Protein AF-A0A2N9LXD5-F1 (afdb_monomer)

Radius of gyration: 22.24 Å; Cα contacts (8 Å, |Δi|>4): 163; chains: 1; bounding box: 70×37×50 Å

pLDDT: mean 81.7, std 17.56, range [26.27, 94.38]

Structure (mmCIF, N/CA/C/O backbone):
data_AF-A0A2N9LXD5-F1
#
_entry.id   AF-A0A2N9LXD5-F1
#
loop_
_atom_site.group_PDB
_atom_site.id
_atom_site.type_symbol
_atom_site.label_atom_id
_atom_site.label_alt_id
_atom_site.label_comp_id
_atom_site.label_asym_id
_atom_site.label_entity_id
_atom_site.label_seq_id
_atom_site.pdbx_PDB_ins_code
_atom_site.Cartn_x
_atom_site.Cartn_y
_atom_site.Cartn_z
_atom_site.occupancy
_atom_site.B_iso_or_equiv
_atom_site.auth_seq_id
_atom_site.auth_comp_id
_atom_site.auth_asym_id
_atom_site.auth_atom_id
_atom_site.pdbx_PDB_model_num
ATOM 1 N N . MET A 1 1 ? -14.110 12.809 10.845 1.00 72.44 1 MET A N 1
ATOM 2 C CA . MET A 1 1 ? -13.871 12.503 9.411 1.00 72.44 1 MET A CA 1
ATOM 3 C C . MET A 1 1 ? -14.543 11.174 9.128 1.00 72.44 1 MET A C 1
ATOM 5 O O . MET A 1 1 ? -14.254 10.227 9.848 1.00 72.44 1 MET A O 1
ATOM 9 N N . LEU A 1 2 ? -15.421 11.106 8.121 1.00 87.81 2 LEU A N 1
ATOM 10 C CA . LEU A 1 2 ? -16.135 9.871 7.779 1.00 87.81 2 LEU A CA 1
ATOM 11 C C . LEU A 1 2 ? -15.214 8.900 7.034 1.00 87.81 2 LEU A C 1
ATOM 13 O O . LEU A 1 2 ? -14.606 9.282 6.036 1.00 87.81 2 LEU A O 1
ATOM 17 N N . GLN A 1 3 ? -15.116 7.665 7.522 1.00 89.75 3 GLN A N 1
ATOM 18 C CA . GLN A 1 3 ? -14.337 6.579 6.918 1.00 89.75 3 GLN A CA 1
ATOM 19 C C . GLN A 1 3 ? -15.091 5.254 7.061 1.00 89.75 3 GLN A C 1
ATOM 21 O O . GLN A 1 3 ? -15.854 5.075 8.009 1.00 89.75 3 GLN A O 1
ATOM 26 N N . THR A 1 4 ? -14.869 4.309 6.149 1.00 93.56 4 THR A N 1
ATOM 27 C CA . THR A 1 4 ? -15.382 2.940 6.315 1.00 93.56 4 THR A CA 1
ATOM 28 C C . THR A 1 4 ? -14.532 2.170 7.322 1.00 93.56 4 THR A C 1
ATOM 30 O O . THR A 1 4 ? -13.359 2.496 7.539 1.00 93.56 4 THR A O 1
ATOM 33 N N . LEU A 1 5 ? -15.087 1.111 7.922 1.00 93.19 5 LEU A N 1
ATOM 34 C CA . LEU A 1 5 ? -14.299 0.268 8.826 1.00 93.19 5 LEU A CA 1
ATOM 35 C C . LEU A 1 5 ? -13.106 -0.369 8.098 1.00 93.19 5 LEU A C 1
ATOM 37 O O . LEU A 1 5 ? -12.026 -0.463 8.681 1.00 93.19 5 LEU A O 1
ATOM 41 N N . LYS A 1 6 ? -13.261 -0.737 6.817 1.00 94.25 6 LYS A N 1
ATOM 42 C CA . LYS A 1 6 ? -12.168 -1.285 6.002 1.00 94.25 6 LYS A CA 1
ATOM 43 C C . LYS A 1 6 ? -10.957 -0.349 5.971 1.00 94.25 6 LYS A C 1
ATOM 45 O O . LYS A 1 6 ? -9.855 -0.800 6.270 1.00 94.25 6 LYS A O 1
ATOM 50 N N . VAL A 1 7 ? -11.164 0.947 5.72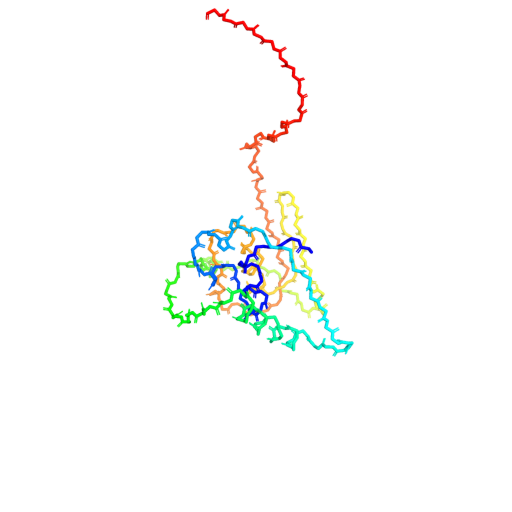6 1.00 93.12 7 VAL A N 1
ATOM 51 C CA . VAL A 1 7 ? -10.072 1.939 5.684 1.00 93.12 7 VAL A CA 1
ATOM 52 C C . VAL A 1 7 ? -9.357 2.053 7.031 1.00 93.12 7 VAL A C 1
ATOM 54 O O . VAL A 1 7 ? -8.130 2.137 7.083 1.00 93.12 7 VAL A O 1
ATOM 57 N N . LEU A 1 8 ? -10.103 2.006 8.137 1.00 93.62 8 LEU A N 1
ATOM 58 C CA . LEU A 1 8 ? -9.514 2.047 9.477 1.00 93.62 8 LEU A CA 1
ATOM 59 C C . LEU A 1 8 ? -8.664 0.802 9.760 1.00 93.62 8 LEU A C 1
ATOM 61 O O . LEU A 1 8 ? -7.578 0.920 10.326 1.00 93.62 8 LEU A O 1
ATOM 65 N N . VAL A 1 9 ? -9.128 -0.379 9.340 1.00 94.38 9 VAL A N 1
ATOM 66 C CA . VAL A 1 9 ? -8.379 -1.639 9.465 1.00 94.38 9 VAL A CA 1
ATOM 67 C C . VAL A 1 9 ? -7.126 -1.616 8.587 1.00 94.38 9 VAL A C 1
ATOM 69 O O . VAL A 1 9 ? -6.048 -1.960 9.069 1.00 94.38 9 VAL A O 1
ATOM 72 N N . GLN A 1 10 ? -7.229 -1.154 7.339 1.00 94.00 10 GLN A N 1
ATOM 73 C CA . GLN A 1 10 ? -6.083 -1.003 6.438 1.00 94.00 10 GLN A CA 1
ATOM 74 C C . GLN A 1 10 ? -4.992 -0.122 7.055 1.00 94.00 10 GLN A C 1
ATOM 76 O O . GLN A 1 10 ? -3.836 -0.541 7.118 1.00 94.00 10 GLN A O 1
ATOM 81 N N . GLU A 1 11 ? -5.345 1.054 7.587 1.00 92.81 11 GLU A N 1
ATOM 82 C CA . GLU A 1 11 ? -4.361 1.934 8.228 1.00 92.81 11 GLU A CA 1
ATOM 83 C C . GLU A 1 11 ? -3.781 1.293 9.495 1.00 92.81 11 GLU A C 1
ATOM 85 O O . GLU A 1 11 ? -2.561 1.251 9.667 1.00 92.81 11 GLU A O 1
ATOM 90 N N . ALA A 1 12 ? -4.636 0.741 10.363 1.00 93.56 12 ALA A N 1
ATOM 91 C CA . ALA A 1 12 ? -4.217 0.124 11.616 1.00 93.56 12 ALA A CA 1
ATOM 92 C C . ALA A 1 12 ? -3.219 -1.019 11.375 1.00 93.56 12 ALA A C 1
ATOM 94 O O . ALA A 1 12 ? -2.193 -1.109 12.055 1.00 93.56 12 ALA A O 1
ATOM 95 N N . TYR A 1 13 ? -3.478 -1.879 10.389 1.00 93.56 13 TYR A N 1
ATOM 96 C CA . TYR A 1 13 ? -2.653 -3.049 10.089 1.00 93.56 13 TYR A CA 1
ATOM 97 C C . TYR A 1 13 ? -1.596 -2.814 9.008 1.00 93.56 13 TYR A C 1
ATOM 99 O O . TYR A 1 13 ? -0.762 -3.689 8.803 1.00 93.56 13 TYR A O 1
ATOM 107 N N . SER A 1 14 ? -1.554 -1.619 8.405 1.00 91.62 14 SER A N 1
ATOM 108 C CA . SER A 1 14 ? -0.678 -1.308 7.263 1.00 91.62 14 SER A CA 1
ATOM 109 C C . SER A 1 14 ? -0.887 -2.289 6.106 1.00 91.62 14 SER A C 1
ATOM 111 O O . SER A 1 14 ? 0.069 -2.831 5.561 1.00 91.62 14 SER A O 1
ATOM 113 N N . MET A 1 15 ? -2.156 -2.549 5.794 1.00 90.44 15 MET A N 1
ATOM 114 C CA . MET A 1 15 ? -2.588 -3.515 4.790 1.00 90.44 15 MET A CA 1
ATOM 115 C C . MET A 1 15 ? -3.155 -2.822 3.554 1.00 90.44 15 MET A C 1
ATOM 117 O O . MET A 1 15 ? -3.787 -1.768 3.637 1.00 90.44 15 MET A O 1
ATOM 121 N N . GLU A 1 16 ? -2.967 -3.467 2.413 1.00 85.38 16 GLU A N 1
ATOM 122 C CA . GLU A 1 16 ? -3.559 -3.082 1.139 1.00 85.38 16 GLU A CA 1
ATOM 123 C C . GLU A 1 16 ? -5.053 -3.432 1.080 1.00 85.38 16 GLU A C 1
ATOM 125 O O . GLU A 1 16 ? -5.555 -4.271 1.829 1.00 85.38 16 GLU A O 1
ATOM 130 N N . ASP A 1 17 ? -5.781 -2.8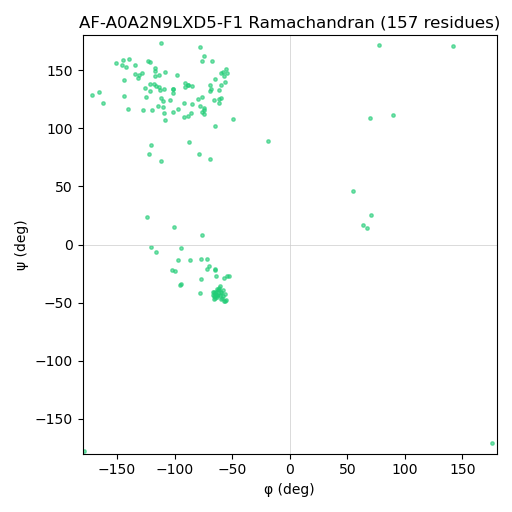15 0.148 1.00 83.19 17 ASP A N 1
ATOM 131 C CA . ASP A 1 17 ? -7.231 -3.023 -0.004 1.00 83.19 17 ASP A CA 1
ATOM 132 C C . ASP A 1 17 ? -7.629 -4.479 -0.251 1.00 83.19 17 ASP A C 1
ATOM 134 O O . ASP A 1 17 ? -8.602 -4.969 0.320 1.00 83.19 17 ASP A O 1
ATOM 138 N N . TRP A 1 18 ? -6.838 -5.195 -1.041 1.00 82.38 18 TRP A N 1
ATOM 139 C CA . TRP A 1 18 ? -7.065 -6.602 -1.356 1.00 82.38 18 TRP A CA 1
ATOM 140 C C . TRP A 1 18 ? -6.655 -7.557 -0.222 1.00 82.38 18 TRP A C 1
ATOM 142 O O . TRP A 1 18 ? -7.000 -8.732 -0.271 1.00 82.38 18 TRP A O 1
ATOM 152 N N . GLN A 1 19 ? -5.923 -7.082 0.795 1.00 87.75 19 GLN A N 1
ATOM 153 C CA . GLN A 1 19 ? -5.501 -7.895 1.947 1.00 87.75 19 GLN A CA 1
ATOM 154 C C . GLN A 1 19 ? -6.549 -7.935 3.064 1.00 87.75 19 GLN A C 1
ATOM 156 O O . GLN A 1 19 ? -6.442 -8.753 3.977 1.00 87.75 19 GLN A O 1
ATOM 161 N N . VAL A 1 20 ? -7.548 -7.049 3.012 1.00 91.38 20 VAL A N 1
ATOM 162 C CA . VAL A 1 20 ? -8.603 -6.953 4.021 1.00 91.38 20 VAL A CA 1
ATOM 163 C C . VAL A 1 20 ? -9.912 -7.447 3.427 1.00 91.38 20 VAL A C 1
ATOM 165 O O . VAL A 1 20 ? -10.514 -6.802 2.569 1.00 91.38 20 VAL A O 1
ATOM 168 N N . GLU A 1 21 ? -10.384 -8.572 3.947 1.00 90.31 21 GLU A N 1
ATOM 169 C CA . GLU A 1 21 ? -11.687 -9.134 3.622 1.00 90.31 21 GLU A CA 1
ATOM 170 C C . GLU A 1 21 ? -12.583 -9.181 4.857 1.00 90.31 21 GLU A C 1
ATOM 172 O O . GLU A 1 21 ? -12.123 -9.327 5.990 1.00 90.31 21 GLU A O 1
ATOM 177 N N . GLY A 1 22 ? -13.889 -9.108 4.628 1.00 90.44 22 GLY A N 1
ATOM 178 C CA . GLY A 1 22 ? -14.881 -9.298 5.668 1.00 90.44 22 GLY A CA 1
ATOM 179 C C . GLY A 1 22 ? -16.291 -9.051 5.148 1.00 90.44 22 GLY A C 1
ATOM 180 O O . GLY A 1 22 ? -16.499 -8.929 3.940 1.00 90.44 22 GLY A O 1
ATOM 181 N N . PRO A 1 23 ? -17.279 -9.005 6.049 1.00 91.81 23 PRO A N 1
ATOM 182 C CA . PRO A 1 23 ? -18.667 -8.789 5.668 1.00 91.81 23 PRO A CA 1
ATOM 183 C C . PRO A 1 23 ? -18.871 -7.458 4.931 1.00 91.81 23 PRO A C 1
ATOM 185 O O . PRO A 1 23 ? -18.246 -6.462 5.280 1.00 91.81 23 PRO A O 1
ATOM 188 N N . ASN A 1 24 ? -19.820 -7.394 3.993 1.00 90.62 24 ASN A N 1
ATOM 189 C CA . ASN A 1 24 ? -20.060 -6.207 3.150 1.00 90.62 24 ASN A CA 1
ATOM 190 C C . ASN A 1 24 ? -20.250 -4.886 3.924 1.00 90.62 24 ASN A C 1
ATOM 192 O O . ASN A 1 24 ? -19.961 -3.809 3.398 1.00 90.62 24 ASN A O 1
ATOM 196 N N . TRP A 1 25 ? -20.722 -4.946 5.171 1.00 90.81 25 TRP A N 1
ATOM 197 C CA . TRP A 1 25 ? -20.919 -3.758 6.000 1.00 90.81 25 TRP A CA 1
ATOM 198 C C . TRP A 1 25 ? -19.603 -3.027 6.314 1.00 90.81 25 TRP A C 1
ATOM 200 O O . TRP A 1 25 ? -19.617 -1.802 6.407 1.00 90.81 25 TRP A O 1
ATOM 210 N N . ILE A 1 26 ? -18.449 -3.715 6.342 1.00 92.31 26 ILE A N 1
ATOM 211 C CA . ILE A 1 26 ? -17.152 -3.059 6.605 1.00 92.31 26 ILE A CA 1
ATOM 212 C C . ILE A 1 26 ? -16.757 -2.070 5.499 1.00 92.31 26 ILE A C 1
ATOM 214 O O . ILE A 1 26 ? -15.940 -1.180 5.736 1.00 92.31 26 ILE A O 1
ATOM 218 N N . THR A 1 27 ? -17.316 -2.240 4.295 1.00 92.62 27 THR A N 1
ATOM 219 C CA . THR A 1 27 ? -17.108 -1.364 3.131 1.00 92.62 27 THR A CA 1
ATOM 220 C C . THR A 1 27 ? -18.265 -0.410 2.862 1.00 92.62 27 THR A C 1
ATOM 222 O O . THR A 1 27 ? -18.067 0.589 2.180 1.00 92.62 27 THR A O 1
ATOM 225 N N . ALA A 1 28 ? -19.468 -0.721 3.349 1.00 90.69 28 ALA A N 1
ATOM 226 C CA . ALA A 1 28 ? -20.674 0.046 3.047 1.00 90.69 28 ALA A CA 1
ATOM 227 C C . ALA A 1 28 ? -20.983 1.111 4.107 1.00 90.69 28 ALA A C 1
ATOM 229 O O . ALA A 1 28 ? -21.505 2.175 3.780 1.00 90.69 28 ALA A O 1
ATOM 230 N N . GLU A 1 29 ? -20.674 0.831 5.373 1.00 90.19 29 GLU A N 1
ATOM 231 C CA . GLU A 1 29 ? -20.991 1.728 6.477 1.00 90.19 29 GLU A CA 1
ATOM 232 C C . GLU A 1 29 ? -19.878 2.750 6.709 1.00 90.19 29 GLU A C 1
ATOM 234 O O . GLU A 1 29 ? -18.688 2.424 6.691 1.00 90.19 29 GLU A O 1
ATOM 239 N N . LEU A 1 30 ? -20.283 3.999 6.945 1.00 91.56 30 LEU A N 1
ATOM 240 C CA . LEU A 1 30 ? -19.391 5.100 7.289 1.00 91.56 30 LEU A CA 1
ATOM 241 C C . LEU A 1 30 ? -19.448 5.362 8.791 1.00 91.56 30 LEU A C 1
ATOM 243 O O . LEU A 1 30 ? -20.525 5.492 9.370 1.00 91.56 30 LEU A O 1
ATOM 247 N N . TYR A 1 31 ? -18.277 5.520 9.394 1.00 88.31 31 TYR A N 1
ATOM 248 C CA . TYR A 1 31 ? -18.101 5.849 10.799 1.00 88.31 31 TYR A CA 1
ATOM 249 C C . TYR A 1 31 ? -17.433 7.216 10.916 1.00 88.31 31 TYR A C 1
ATOM 251 O O . TYR A 1 31 ? -16.474 7.509 10.198 1.00 88.31 31 TYR A O 1
ATOM 259 N N . ASP A 1 32 ? -17.919 8.052 11.834 1.00 88.75 32 ASP A N 1
ATOM 260 C CA . ASP A 1 32 ? -17.198 9.260 12.224 1.00 88.75 32 ASP A CA 1
ATOM 261 C C . ASP A 1 32 ? -16.234 8.928 13.360 1.00 88.75 32 ASP A C 1
ATOM 263 O O . ASP A 1 32 ? -16.641 8.610 14.478 1.00 88.75 32 ASP A O 1
ATOM 267 N N . VAL A 1 33 ? -14.938 8.970 13.058 1.00 84.75 33 VAL A N 1
ATOM 268 C CA . VAL A 1 33 ? -13.893 8.684 14.039 1.00 84.75 33 VAL A CA 1
ATOM 269 C C . VAL A 1 33 ? -13.300 9.992 14.537 1.00 84.75 33 VAL A C 1
ATOM 271 O O . VAL A 1 33 ? -12.638 10.722 13.794 1.00 84.75 33 VAL A O 1
ATOM 274 N N . ALA A 1 34 ? -13.514 10.259 15.823 1.00 84.31 34 ALA A N 1
ATOM 275 C CA . ALA A 1 34 ? -12.847 11.315 16.567 1.00 84.31 34 ALA A CA 1
ATOM 276 C C . ALA A 1 34 ? -11.851 10.679 17.545 1.00 84.31 34 ALA A C 1
ATOM 278 O O . ALA A 1 34 ? -12.241 10.088 18.552 1.00 84.31 34 ALA A O 1
ATOM 279 N N . ALA A 1 35 ? -10.561 10.794 17.234 1.00 82.50 35 ALA A N 1
ATOM 280 C CA . ALA A 1 35 ? -9.472 10.307 18.071 1.00 82.50 35 ALA A CA 1
ATOM 281 C C . ALA A 1 35 ? -8.414 11.401 18.235 1.00 82.50 35 ALA A C 1
ATOM 283 O O . ALA A 1 35 ? -8.138 12.161 17.305 1.00 82.50 35 ALA A O 1
ATOM 284 N N . THR A 1 36 ? -7.820 11.474 19.421 1.00 86.44 36 THR A N 1
ATOM 285 C CA . THR A 1 36 ? -6.703 12.368 19.729 1.00 86.44 36 THR A CA 1
ATOM 286 C C . THR A 1 36 ? -5.479 11.539 20.081 1.00 86.44 36 THR A C 1
ATOM 288 O O . THR A 1 36 ? -5.584 10.427 20.598 1.00 86.44 36 THR A O 1
ATOM 291 N N . MET A 1 37 ? -4.302 12.074 19.773 1.00 87.62 37 MET A N 1
ATOM 292 C CA . MET A 1 37 ? -3.027 11.424 20.058 1.00 87.62 37 MET A CA 1
ATOM 293 C C . MET A 1 37 ? -2.101 12.423 20.747 1.00 87.62 37 MET A C 1
ATOM 295 O O . MET A 1 37 ? -2.164 13.615 20.429 1.00 87.62 37 MET A O 1
ATOM 299 N N . PRO A 1 38 ? -1.241 11.970 21.672 1.00 91.25 38 PRO A N 1
ATOM 300 C CA . PRO A 1 38 ? -0.231 12.830 22.269 1.00 91.25 38 PRO A CA 1
ATOM 301 C C . PRO A 1 38 ? 0.671 13.491 21.209 1.00 91.25 38 PRO A C 1
ATOM 303 O O . PRO A 1 38 ? 0.919 12.899 20.149 1.00 91.25 38 PRO A O 1
ATOM 306 N N . PRO A 1 39 ? 1.216 14.691 21.481 1.00 89.88 39 PRO A N 1
ATOM 307 C CA . PRO A 1 39 ? 2.245 15.284 20.633 1.00 89.88 39 PRO A CA 1
ATOM 308 C C . PRO A 1 39 ? 3.432 14.327 20.455 1.00 89.88 39 PRO A C 1
ATOM 310 O O . PRO A 1 39 ? 3.762 13.573 21.366 1.00 89.88 39 PRO A O 1
ATOM 313 N N . HIS A 1 40 ? 4.083 14.370 19.290 1.00 91.50 40 HIS A N 1
ATOM 314 C CA . HIS A 1 40 ? 5.236 13.518 18.950 1.00 91.50 40 HIS A CA 1
ATOM 315 C C . HIS A 1 40 ? 4.953 12.003 18.894 1.00 91.50 40 HIS A C 1
ATOM 317 O O . HIS A 1 40 ? 5.887 11.203 18.887 1.00 91.50 40 HIS A O 1
ATOM 323 N N . THR A 1 41 ? 3.685 11.592 18.803 1.00 92.06 41 THR A N 1
ATOM 324 C CA . THR A 1 41 ? 3.327 10.185 18.564 1.00 92.06 41 THR A CA 1
ATOM 325 C C . THR A 1 41 ? 3.801 9.751 17.176 1.00 92.06 41 THR A C 1
ATOM 327 O O . THR A 1 41 ? 3.439 10.369 16.172 1.00 92.06 41 THR A O 1
ATOM 330 N N . SER A 1 42 ? 4.603 8.683 17.104 1.00 94.00 42 SER A N 1
ATOM 331 C CA . SER A 1 42 ? 5.022 8.110 15.819 1.00 94.00 42 SER A CA 1
ATOM 332 C C . SER A 1 42 ? 3.838 7.482 15.081 1.00 94.00 42 SER A C 1
ATOM 334 O O . SER A 1 42 ? 2.842 7.091 15.696 1.00 94.00 42 SER A O 1
ATOM 336 N N . ARG A 1 43 ? 3.942 7.332 13.757 1.00 91.12 43 ARG A N 1
ATOM 337 C CA . ARG A 1 43 ? 2.882 6.704 12.952 1.00 91.12 43 ARG A CA 1
ATOM 338 C C . ARG A 1 43 ? 2.634 5.255 13.380 1.00 91.12 43 ARG A C 1
ATOM 340 O O . ARG A 1 43 ? 1.493 4.813 13.431 1.00 91.12 43 ARG A O 1
ATOM 347 N N . GLU A 1 44 ? 3.684 4.527 13.733 1.00 92.75 44 GLU A N 1
ATOM 348 C CA . GLU A 1 44 ? 3.601 3.147 14.215 1.00 92.75 44 GLU A CA 1
ATOM 349 C C . GLU A 1 44 ? 2.845 3.081 15.545 1.00 92.75 44 GLU A C 1
ATOM 351 O O . GLU A 1 44 ? 1.969 2.235 15.723 1.00 92.75 44 GLU A O 1
ATOM 356 N N . THR A 1 45 ? 3.121 4.022 16.452 1.00 94.00 45 THR A N 1
ATOM 357 C CA . THR A 1 45 ? 2.430 4.117 17.745 1.00 94.00 45 THR A CA 1
ATOM 358 C C . THR A 1 45 ? 0.959 4.483 17.550 1.00 94.00 45 THR A C 1
ATOM 360 O O . THR A 1 45 ? 0.083 3.849 18.135 1.00 94.00 45 THR A O 1
ATOM 363 N N . ALA A 1 46 ? 0.670 5.438 16.663 1.00 92.88 46 ALA A N 1
ATOM 364 C CA . ALA A 1 46 ? -0.690 5.809 16.278 1.00 92.88 46 ALA A CA 1
ATOM 365 C C . ALA A 1 46 ? -1.490 4.609 15.743 1.00 92.88 46 ALA A C 1
ATOM 367 O O . ALA A 1 46 ? -2.642 4.406 16.125 1.00 92.88 46 ALA A O 1
ATOM 368 N N . ARG A 1 47 ? -0.869 3.767 14.906 1.00 94.25 47 ARG A N 1
ATOM 369 C CA . ARG A 1 47 ? -1.489 2.539 14.386 1.00 94.25 47 ARG A CA 1
ATOM 370 C C . ARG A 1 47 ? -1.798 1.534 15.488 1.00 94.25 47 ARG A C 1
ATOM 372 O O . ARG A 1 47 ? -2.873 0.943 15.469 1.00 94.25 47 ARG A O 1
ATOM 379 N N . LEU A 1 48 ? -0.903 1.360 16.462 1.00 94.25 48 LEU A N 1
ATOM 380 C CA . LEU A 1 48 ? -1.162 0.498 17.621 1.00 94.25 48 LEU A CA 1
ATOM 381 C C . LEU A 1 48 ? -2.338 1.017 18.459 1.00 94.25 48 LEU A C 1
ATOM 383 O O . LEU A 1 48 ? -3.231 0.242 18.787 1.00 94.25 48 LEU A O 1
ATOM 387 N N . MET A 1 49 ? -2.390 2.324 18.731 1.00 93.75 49 MET A N 1
ATOM 388 C CA . MET A 1 49 ? -3.521 2.945 19.431 1.00 93.75 49 MET A CA 1
ATOM 389 C C . MET A 1 49 ? -4.837 2.749 18.668 1.00 93.75 49 MET A C 1
ATOM 391 O O . MET A 1 49 ? -5.861 2.431 19.273 1.00 93.75 49 MET A O 1
ATOM 395 N N . LEU A 1 50 ? -4.807 2.887 17.338 1.00 93.00 50 LEU A N 1
ATOM 396 C CA . LEU A 1 50 ? -5.968 2.649 16.485 1.00 93.00 50 LEU A CA 1
ATOM 397 C C . LEU A 1 50 ? -6.429 1.186 16.552 1.00 93.00 50 LEU A C 1
ATOM 399 O O . LEU A 1 50 ? -7.625 0.949 16.700 1.00 93.00 50 LEU A O 1
ATOM 403 N N . ARG A 1 51 ? -5.509 0.208 16.515 1.00 94.38 51 ARG A N 1
ATOM 404 C CA . ARG A 1 51 ? -5.850 -1.219 16.696 1.00 94.38 51 ARG A CA 1
ATOM 405 C C . ARG A 1 51 ? -6.565 -1.454 18.022 1.00 94.38 51 ARG A C 1
ATOM 407 O O . ARG A 1 51 ? -7.621 -2.080 18.027 1.00 94.38 51 ARG A O 1
ATOM 414 N N . THR A 1 52 ? -6.021 -0.924 19.118 1.00 94.00 52 THR A N 1
ATOM 415 C CA . THR A 1 52 ? -6.628 -1.046 20.450 1.00 94.00 52 THR A CA 1
ATOM 416 C C . THR A 1 52 ? -8.023 -0.427 20.477 1.00 94.00 52 THR A C 1
ATOM 418 O O . THR A 1 52 ? -8.971 -1.076 20.903 1.00 94.00 52 THR A O 1
ATOM 421 N N . MET A 1 53 ? -8.190 0.781 19.932 1.00 93.69 53 MET A N 1
ATOM 422 C CA . MET A 1 53 ? -9.493 1.445 19.868 1.00 93.69 53 MET A CA 1
ATOM 423 C C . MET A 1 53 ? -10.523 0.641 19.059 1.00 93.69 53 MET A C 1
ATOM 425 O O . MET A 1 53 ? -11.673 0.529 19.483 1.00 93.69 53 MET A O 1
ATOM 429 N N . LEU A 1 54 ? -10.133 0.084 17.906 1.00 93.56 54 LEU A N 1
ATOM 430 C CA . LEU A 1 54 ? -11.016 -0.748 17.083 1.00 93.56 54 LEU A CA 1
ATOM 431 C C . LEU A 1 54 ? -11.409 -2.041 17.816 1.00 93.56 54 LEU A C 1
ATOM 433 O O . LEU A 1 54 ? -12.577 -2.425 17.791 1.00 93.56 54 LEU A O 1
ATOM 437 N N . ALA A 1 55 ? -10.469 -2.683 18.510 1.00 94.19 55 ALA A N 1
ATOM 438 C CA . ALA A 1 55 ? -10.753 -3.875 19.305 1.00 94.19 55 ALA A CA 1
ATOM 439 C C . ALA A 1 55 ? -11.702 -3.572 20.479 1.00 94.19 55 ALA A C 1
ATOM 441 O O . ALA A 1 55 ? -12.678 -4.287 20.679 1.00 94.19 55 ALA A O 1
ATOM 442 N N . GLU A 1 56 ? -11.459 -2.492 21.223 1.00 93.88 56 GLU A N 1
ATOM 443 C CA . GLU A 1 56 ? -12.214 -2.169 22.439 1.00 93.88 56 GLU A CA 1
ATOM 444 C C . GLU A 1 56 ? -13.587 -1.549 22.161 1.00 93.88 56 GLU A C 1
ATOM 446 O O . GLU A 1 56 ? -14.559 -1.878 22.835 1.00 93.88 56 GLU A O 1
ATOM 451 N N . ARG A 1 57 ? -13.685 -0.634 21.187 1.00 91.38 57 ARG A N 1
ATOM 452 C CA . ARG A 1 57 ? -14.917 0.140 20.944 1.00 91.38 57 ARG A CA 1
ATOM 453 C C . ARG A 1 57 ? -15.807 -0.456 19.868 1.00 91.38 57 ARG A C 1
ATOM 455 O O . ARG A 1 57 ? -17.022 -0.337 19.962 1.00 91.38 57 ARG A O 1
ATOM 462 N N . VAL A 1 58 ? -15.203 -1.051 18.841 1.00 89.19 58 VAL A N 1
ATOM 463 C CA . VAL A 1 58 ? -15.931 -1.682 17.728 1.00 89.19 58 VAL A CA 1
ATOM 464 C C . VAL A 1 58 ? -16.059 -3.192 17.953 1.00 89.19 58 VAL A C 1
ATOM 466 O O . VAL A 1 58 ? -16.854 -3.846 17.288 1.00 89.19 58 VAL A O 1
ATOM 469 N N . GLY A 1 59 ? -15.308 -3.764 18.904 1.00 91.44 59 GLY A N 1
ATOM 470 C CA . GLY A 1 59 ? -15.287 -5.209 19.124 1.00 91.44 59 GLY A CA 1
ATOM 471 C C . GLY A 1 59 ? -14.589 -5.963 17.991 1.00 91.44 59 GLY A C 1
ATOM 472 O O . GLY A 1 59 ? -14.920 -7.120 17.736 1.00 91.44 59 GLY A O 1
ATOM 473 N N . LEU A 1 60 ? -13.667 -5.311 17.268 1.00 92.62 60 LEU A N 1
ATOM 474 C CA . LEU A 1 60 ? -13.020 -5.894 16.095 1.00 92.62 60 LEU A CA 1
ATOM 475 C C . LEU A 1 60 ? -12.223 -7.152 16.472 1.00 92.62 60 LEU A C 1
ATOM 477 O O . LEU A 1 60 ? -11.267 -7.090 17.245 1.00 92.62 60 LEU A O 1
ATOM 481 N N . GLN A 1 61 ? -12.570 -8.276 15.846 1.00 92.00 61 GLN A N 1
ATOM 482 C CA . GLN A 1 61 ? -11.801 -9.518 15.893 1.00 92.00 61 GLN A CA 1
ATOM 483 C C . GLN A 1 61 ? -11.214 -9.799 14.511 1.00 92.00 61 GLN A C 1
ATOM 485 O O . GLN A 1 61 ? -11.936 -9.824 13.516 1.00 92.00 61 GLN A O 1
ATOM 490 N N . VAL A 1 62 ? -9.899 -10.005 14.451 1.00 90.75 62 VAL A N 1
ATOM 491 C CA . VAL A 1 62 ? -9.175 -10.238 13.196 1.00 90.75 62 VAL A CA 1
ATOM 492 C C . VAL A 1 62 ? -8.716 -11.686 13.133 1.00 90.75 62 VAL A C 1
ATOM 494 O O . VAL A 1 62 ? -8.134 -12.205 14.084 1.00 90.75 62 VAL A O 1
ATOM 497 N N . HIS A 1 63 ? -8.941 -12.323 11.987 1.00 92.38 63 HIS A N 1
ATOM 498 C CA . HIS A 1 63 ? -8.397 -13.636 11.673 1.00 92.38 63 HIS A CA 1
ATOM 499 C C . HIS A 1 63 ? -7.342 -13.496 10.577 1.00 92.38 63 HIS A C 1
ATOM 501 O O . HIS A 1 63 ? -7.644 -13.049 9.472 1.00 92.38 63 HIS A O 1
ATOM 507 N N . VAL A 1 64 ? -6.102 -13.873 10.887 1.00 90.25 64 VAL A N 1
ATOM 508 C CA . VAL A 1 64 ? -5.001 -13.863 9.920 1.00 90.25 64 VAL A CA 1
ATOM 509 C C . VAL A 1 64 ? -4.930 -15.232 9.259 1.00 90.25 64 VAL A C 1
ATOM 511 O O . VAL A 1 64 ? -4.746 -16.239 9.939 1.00 90.25 64 VAL A O 1
ATOM 514 N N . ALA A 1 65 ? -5.053 -15.259 7.935 1.00 89.25 65 ALA A N 1
ATOM 515 C CA . ALA A 1 65 ? -4.956 -16.472 7.136 1.00 89.25 65 ALA A CA 1
ATOM 516 C C . ALA A 1 65 ? -4.070 -16.233 5.911 1.00 89.25 65 ALA A C 1
ATOM 518 O O . ALA A 1 65 ? -4.067 -15.143 5.340 1.00 89.25 65 ALA A O 1
ATOM 519 N N . GLN A 1 66 ? -3.342 -17.268 5.496 1.00 89.62 66 GLN A N 1
ATOM 520 C CA . GLN A 1 66 ? -2.660 -17.284 4.204 1.00 89.62 66 GLN A CA 1
ATOM 521 C C . GLN A 1 66 ? -3.637 -17.738 3.126 1.00 89.62 66 GLN A C 1
ATOM 523 O O . GLN A 1 66 ? -4.407 -18.677 3.337 1.00 89.62 66 GLN A O 1
ATOM 528 N N . ARG A 1 67 ? -3.618 -17.053 1.985 1.00 83.31 67 ARG A N 1
ATOM 529 C CA . ARG A 1 67 ? -4.473 -17.360 0.841 1.00 83.31 67 ARG A CA 1
ATOM 530 C C . ARG A 1 67 ? -3.718 -17.100 -0.447 1.00 83.31 67 ARG A C 1
ATOM 532 O O . ARG A 1 67 ? 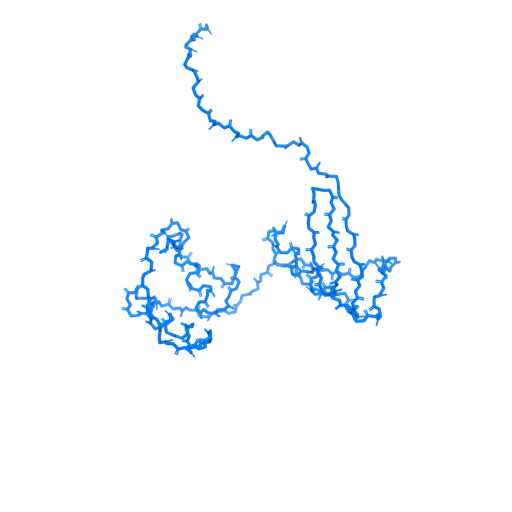-3.008 -16.101 -0.553 1.00 83.31 67 ARG A O 1
ATOM 539 N N . ASP A 1 68 ? -3.936 -17.974 -1.417 1.00 87.31 68 ASP A N 1
ATOM 540 C CA . ASP A 1 68 ? -3.483 -17.751 -2.779 1.00 87.31 68 ASP A CA 1
ATOM 541 C C . ASP A 1 68 ? -4.462 -16.806 -3.469 1.00 87.31 68 ASP A C 1
ATOM 543 O O . ASP A 1 68 ? -5.668 -17.059 -3.512 1.00 87.31 68 ASP A O 1
ATOM 547 N N . ILE A 1 69 ? -3.938 -15.709 -4.007 1.00 83.06 69 ILE A N 1
ATOM 548 C CA . ILE A 1 69 ? -4.718 -14.751 -4.786 1.00 83.06 69 ILE A CA 1
ATOM 549 C C . ILE A 1 69 ? -4.191 -14.695 -6.216 1.00 83.06 69 ILE A C 1
ATOM 551 O O . ILE A 1 69 ? -2.983 -14.813 -6.442 1.00 83.06 69 ILE A O 1
ATOM 555 N N . PRO A 1 70 ? -5.069 -14.498 -7.209 1.00 86.69 70 PRO A N 1
ATOM 556 C CA . PRO A 1 70 ? -4.611 -14.264 -8.561 1.00 86.69 70 PRO A CA 1
ATOM 557 C C . PRO A 1 70 ? -3.937 -12.889 -8.645 1.00 86.69 70 PRO A C 1
ATOM 559 O O . PRO A 1 70 ? -4.497 -11.879 -8.221 1.00 86.69 70 PRO A O 1
ATOM 562 N N . VAL A 1 71 ? -2.755 -12.853 -9.251 1.00 88.50 71 VAL A N 1
ATOM 563 C CA . VAL A 1 71 ? -1.997 -11.625 -9.523 1.00 88.50 71 VAL A CA 1
ATOM 564 C C . VAL A 1 71 ? -1.705 -11.512 -11.014 1.00 88.50 71 VAL A C 1
ATOM 566 O O . VAL A 1 71 ? -1.692 -12.516 -11.730 1.00 88.50 71 VAL A O 1
ATOM 569 N N . TYR A 1 72 ? -1.439 -10.297 -11.483 1.00 91.06 72 TYR A N 1
ATOM 570 C CA . TYR A 1 72 ? -0.750 -10.109 -12.755 1.00 91.06 72 TYR A CA 1
ATOM 571 C C . TYR A 1 72 ? 0.757 -10.093 -12.515 1.00 91.06 72 TYR A C 1
ATOM 573 O O . TYR A 1 72 ? 1.238 -9.472 -11.571 1.00 91.06 72 TYR A O 1
ATOM 581 N N . ALA A 1 73 ? 1.508 -10.764 -13.383 1.00 91.12 73 ALA A N 1
ATOM 582 C CA . ALA A 1 73 ? 2.962 -10.743 -13.348 1.00 91.12 73 ALA A CA 1
ATOM 583 C C . ALA A 1 73 ? 3.490 -9.836 -14.463 1.00 91.12 73 ALA A C 1
ATOM 585 O O . ALA A 1 73 ? 3.196 -10.053 -15.642 1.00 91.12 73 ALA A O 1
ATOM 586 N N . LEU A 1 74 ? 4.300 -8.844 -14.098 1.00 90.19 74 LEU A N 1
ATOM 587 C CA . LEU A 1 74 ? 5.143 -8.135 -15.048 1.00 90.19 74 LEU A CA 1
ATOM 588 C C . LEU A 1 74 ? 6.333 -9.045 -15.369 1.00 90.19 74 LEU A C 1
ATOM 590 O O . LEU A 1 74 ? 7.140 -9.354 -14.497 1.00 90.19 74 LEU A O 1
ATOM 594 N N . VAL A 1 75 ? 6.419 -9.513 -16.613 1.00 91.88 75 VAL A N 1
ATOM 595 C CA . VAL A 1 75 ? 7.433 -10.479 -17.065 1.00 91.88 75 VAL A CA 1
ATOM 596 C C . VAL A 1 75 ? 8.264 -9.907 -18.213 1.00 91.88 75 VAL A C 1
ATOM 598 O O . VAL A 1 75 ? 7.792 -9.013 -18.923 1.00 91.88 75 VAL A O 1
ATOM 601 N N . PRO A 1 76 ? 9.491 -10.409 -18.448 1.00 87.50 76 PRO A N 1
ATOM 602 C CA . PRO A 1 76 ? 10.319 -9.920 -19.540 1.00 87.50 76 PRO A CA 1
ATOM 603 C C . PRO A 1 76 ? 9.634 -10.158 -20.885 1.00 87.50 76 PRO A C 1
ATOM 605 O O . PRO A 1 76 ? 9.161 -11.257 -21.187 1.00 87.50 76 PRO A O 1
ATOM 608 N N . ALA A 1 77 ? 9.610 -9.133 -21.734 1.00 84.19 77 ALA A N 1
ATOM 609 C CA . ALA A 1 77 ? 9.123 -9.293 -23.094 1.00 84.19 77 ALA A CA 1
ATOM 610 C C . ALA A 1 77 ? 10.043 -10.242 -23.883 1.00 84.19 77 ALA A C 1
ATOM 612 O O . ALA A 1 77 ? 11.268 -10.176 -23.778 1.00 84.19 77 ALA A O 1
ATOM 613 N N . LYS A 1 78 ? 9.461 -11.080 -24.756 1.00 81.06 78 LYS A N 1
ATOM 614 C CA . LYS A 1 78 ? 10.205 -12.070 -25.569 1.00 81.06 78 LYS A CA 1
ATOM 615 C C . LYS A 1 78 ? 11.342 -11.471 -26.407 1.00 81.06 78 LYS A C 1
ATOM 617 O O . LYS A 1 78 ? 12.280 -12.176 -26.753 1.00 81.06 78 LYS A O 1
ATOM 622 N N . LYS A 1 79 ? 11.238 -10.192 -26.774 1.00 80.94 79 LYS A N 1
ATOM 623 C CA . LYS A 1 79 ? 12.228 -9.465 -27.586 1.00 80.94 79 LYS A CA 1
ATOM 624 C C . LYS A 1 79 ? 13.146 -8.560 -26.750 1.00 80.94 79 LYS A C 1
ATOM 626 O O . LYS A 1 79 ? 13.806 -7.694 -27.314 1.00 80.94 79 LYS A O 1
ATOM 631 N N . GLY A 1 80 ? 13.178 -8.750 -25.430 1.00 70.31 80 GLY A N 1
ATOM 632 C CA . GLY A 1 80 ? 13.851 -7.850 -24.499 1.00 70.31 80 GLY A CA 1
ATOM 633 C C . GLY A 1 80 ? 13.039 -6.586 -24.219 1.00 70.31 80 GLY A C 1
ATOM 634 O O . GLY A 1 80 ? 12.002 -6.331 -24.837 1.00 70.31 80 GLY A O 1
ATOM 635 N N . PHE A 1 81 ? 13.506 -5.802 -23.253 1.00 72.44 81 PHE A N 1
ATOM 636 C CA . PHE A 1 81 ? 12.881 -4.547 -22.855 1.00 72.44 81 PHE A CA 1
ATOM 637 C C . PHE A 1 81 ? 13.588 -3.361 -23.523 1.00 72.44 81 PHE A C 1
ATOM 639 O O . PHE A 1 81 ? 14.796 -3.385 -23.751 1.00 72.44 81 PHE A O 1
ATOM 646 N N . LYS A 1 82 ? 12.821 -2.319 -23.850 1.00 76.81 82 LYS A N 1
ATOM 647 C CA . LYS A 1 82 ? 13.327 -1.049 -24.384 1.00 76.81 82 LYS A CA 1
ATOM 648 C C . LYS A 1 82 ? 13.109 0.037 -23.338 1.00 76.81 82 LYS A C 1
ATOM 650 O O . LYS A 1 82 ? 12.201 0.846 -23.479 1.00 76.81 82 LYS A O 1
ATOM 655 N N . LEU A 1 83 ? 13.883 -0.003 -22.259 1.00 81.88 83 LEU A N 1
ATOM 656 C CA . LEU A 1 83 ? 13.844 1.029 -21.226 1.00 81.88 83 LEU A CA 1
ATOM 657 C C . LEU A 1 83 ? 15.201 1.702 -21.137 1.00 81.88 83 LEU A C 1
ATOM 659 O O . LEU A 1 83 ? 16.240 1.040 -21.177 1.00 81.88 83 LEU A O 1
ATOM 663 N N . HIS A 1 84 ? 15.178 3.020 -21.004 1.00 84.75 84 HIS A N 1
ATOM 664 C CA . HIS A 1 84 ? 16.382 3.804 -20.802 1.00 84.75 84 HIS A CA 1
ATOM 665 C C . HIS A 1 84 ? 16.704 3.823 -19.312 1.00 84.75 84 HIS A C 1
ATOM 667 O O . HIS A 1 84 ? 15.934 4.357 -18.513 1.00 84.75 84 HIS A O 1
ATOM 673 N N . GLN A 1 85 ? 17.819 3.196 -18.937 1.00 88.12 85 GLN A N 1
ATOM 674 C CA . GLN A 1 85 ? 18.295 3.228 -17.560 1.00 88.12 85 GLN A CA 1
ATOM 675 C C . GLN A 1 85 ? 18.763 4.644 -17.213 1.00 88.12 85 GLN A C 1
ATOM 677 O O . GLN A 1 85 ? 19.494 5.271 -17.979 1.00 88.12 85 GLN A O 1
ATOM 682 N N . VAL A 1 86 ? 18.347 5.131 -16.049 1.00 87.56 86 VAL A N 1
ATOM 683 C CA . VAL A 1 86 ? 18.750 6.423 -15.497 1.00 87.56 86 VAL A CA 1
ATOM 684 C C . VAL A 1 86 ? 19.889 6.176 -14.513 1.00 87.56 86 VAL A C 1
ATOM 686 O O . VAL A 1 86 ? 19.715 5.480 -13.514 1.00 87.56 86 VAL A O 1
ATOM 689 N N . THR A 1 87 ? 21.071 6.712 -14.814 1.00 81.25 87 THR A N 1
ATOM 690 C CA . THR A 1 87 ? 22.290 6.527 -14.005 1.00 81.25 87 THR A CA 1
ATOM 691 C C . THR A 1 87 ? 22.596 7.710 -13.089 1.00 81.25 87 THR A C 1
ATOM 693 O O . THR A 1 87 ? 23.270 7.536 -12.075 1.00 81.25 87 THR A O 1
ATOM 696 N N . ASP A 1 88 ? 22.086 8.899 -13.412 1.00 78.75 88 ASP A N 1
ATOM 697 C CA . ASP A 1 88 ? 22.300 10.119 -12.632 1.00 78.75 88 ASP A CA 1
ATOM 698 C C . ASP A 1 88 ? 21.195 10.290 -11.594 1.00 78.75 88 ASP A C 1
ATOM 700 O O . ASP A 1 88 ? 20.032 10.086 -11.934 1.00 78.75 88 ASP A O 1
ATOM 704 N N . LYS A 1 89 ? 21.576 10.653 -10.351 1.00 64.81 89 LYS A N 1
ATOM 705 C CA . LYS A 1 89 ? 20.722 10.795 -9.145 1.00 64.81 89 LYS A CA 1
ATOM 706 C C . LYS A 1 89 ? 19.230 10.929 -9.492 1.00 64.81 89 LYS A C 1
ATOM 708 O O . LYS A 1 89 ? 18.753 12.052 -9.675 1.00 64.81 89 LYS A O 1
ATOM 713 N N . PRO A 1 90 ? 18.501 9.807 -9.594 1.00 64.00 90 PRO A N 1
ATOM 714 C CA . PRO A 1 90 ? 17.147 9.856 -10.101 1.00 64.00 90 PRO A CA 1
ATOM 715 C C . PRO A 1 90 ? 16.255 10.448 -9.018 1.00 64.00 90 PRO A C 1
ATOM 717 O O . PRO A 1 90 ? 16.112 9.880 -7.936 1.00 64.00 90 PRO A O 1
ATOM 720 N N . THR A 1 91 ? 15.647 11.596 -9.298 1.00 70.88 91 THR A N 1
ATOM 721 C CA . THR A 1 91 ? 14.489 12.029 -8.519 1.00 70.88 91 THR A CA 1
ATOM 722 C C . THR A 1 91 ? 13.322 11.163 -8.966 1.00 70.88 91 THR A C 1
ATOM 724 O O . THR A 1 91 ? 12.895 11.255 -10.116 1.00 70.88 91 THR A O 1
ATOM 727 N N . ALA A 1 92 ? 12.831 10.297 -8.081 1.00 72.00 92 ALA A N 1
ATOM 728 C CA . ALA A 1 92 ? 11.636 9.514 -8.360 1.00 72.00 92 ALA A CA 1
ATOM 729 C C . ALA A 1 92 ? 10.450 10.465 -8.586 1.00 72.00 92 ALA A C 1
ATOM 731 O O . ALA A 1 92 ? 10.162 11.322 -7.747 1.00 72.00 92 ALA A O 1
ATOM 732 N N . TYR A 1 93 ? 9.779 10.325 -9.725 1.00 81.62 93 TYR A N 1
ATOM 733 C CA . TYR A 1 93 ? 8.551 11.050 -10.038 1.00 81.62 93 TYR A CA 1
ATOM 734 C C . TYR A 1 93 ? 7.630 10.164 -10.868 1.00 81.62 93 TYR A C 1
ATOM 736 O O . TYR A 1 93 ? 8.087 9.262 -11.572 1.00 81.62 93 TYR A O 1
ATOM 744 N N . SER A 1 94 ? 6.333 10.440 -10.791 1.00 84.19 94 SER A N 1
ATOM 745 C CA . SER A 1 94 ? 5.318 9.796 -11.616 1.00 84.19 94 SER A CA 1
ATOM 746 C C . SER A 1 94 ? 4.238 10.809 -11.964 1.00 84.19 94 SER A C 1
ATOM 748 O O . SER A 1 94 ? 3.665 11.426 -11.063 1.00 84.19 94 SER A O 1
ATOM 750 N N . GLU A 1 95 ? 3.931 10.943 -13.244 1.00 86.56 95 GLU A N 1
ATOM 751 C CA . GLU A 1 95 ? 2.870 11.799 -13.755 1.00 86.56 95 GLU A CA 1
ATOM 752 C C . GLU A 1 95 ? 1.924 10.980 -14.626 1.00 86.56 95 GLU A C 1
ATOM 754 O O . GLU A 1 95 ? 2.340 10.181 -15.470 1.00 86.56 95 GLU A O 1
ATOM 759 N N . MET A 1 96 ? 0.632 11.185 -14.394 1.00 85.62 96 MET A N 1
ATOM 760 C CA . MET A 1 96 ? -0.440 10.543 -15.137 1.00 85.62 96 MET A CA 1
ATOM 761 C C . MET A 1 96 ? -1.138 11.587 -16.003 1.00 85.62 96 MET A C 1
ATOM 763 O O . MET A 1 96 ? -1.643 12.584 -15.485 1.00 85.62 96 MET A O 1
ATOM 767 N N . TYR A 1 97 ? -1.185 11.324 -17.302 1.00 87.69 97 TYR A N 1
ATOM 768 C CA . TYR A 1 97 ? -1.911 12.094 -18.303 1.00 87.69 97 TYR A CA 1
ATOM 769 C C . TYR A 1 97 ? -3.082 11.260 -18.843 1.00 87.69 97 TYR A C 1
ATOM 771 O O . TYR A 1 97 ? -3.233 10.088 -18.503 1.00 87.69 97 TYR A O 1
ATOM 779 N N . GLU A 1 98 ? -3.935 11.862 -19.671 1.00 85.81 98 GLU A N 1
ATOM 780 C CA . GLU A 1 98 ? -5.097 11.171 -20.253 1.00 85.81 98 GLU A CA 1
ATOM 781 C C . GLU A 1 98 ? -4.686 9.974 -21.130 1.00 85.81 98 GLU A C 1
ATOM 783 O O . GLU A 1 98 ? -5.320 8.920 -21.093 1.00 85.81 98 GLU A O 1
ATOM 788 N N . ASP A 1 99 ? -3.607 10.135 -21.892 1.00 89.12 99 ASP A N 1
ATOM 789 C CA . ASP A 1 99 ? -3.129 9.222 -22.932 1.00 89.12 99 ASP A CA 1
ATOM 790 C C . ASP A 1 99 ? -1.752 8.610 -22.638 1.00 89.12 99 ASP A C 1
ATOM 792 O O . ASP A 1 99 ? -1.285 7.743 -23.381 1.00 89.12 99 ASP A O 1
ATOM 796 N N . LYS A 1 100 ? -1.085 9.050 -21.565 1.00 89.69 100 LYS A N 1
ATOM 797 C CA . LYS A 1 100 ? 0.251 8.565 -21.223 1.00 89.69 100 LYS A CA 1
ATOM 798 C C . LYS A 1 100 ? 0.572 8.592 -19.736 1.00 89.69 100 LYS A C 1
ATOM 800 O O . LYS A 1 100 ? 0.055 9.394 -18.962 1.00 89.69 100 LYS A O 1
ATOM 805 N N . PHE A 1 101 ? 1.518 7.746 -19.356 1.00 88.31 101 PHE A N 1
ATOM 806 C CA . PHE A 1 101 ? 2.143 7.722 -18.041 1.00 88.31 101 PHE A CA 1
ATOM 807 C C . PHE A 1 101 ? 3.641 7.927 -18.200 1.00 88.31 101 PHE A C 1
ATOM 809 O O . PHE A 1 101 ? 4.270 7.256 -19.019 1.00 88.31 101 PHE A O 1
ATOM 816 N N . ILE A 1 102 ? 4.202 8.832 -17.401 1.00 89.56 102 ILE A N 1
ATOM 817 C CA . ILE A 1 102 ? 5.638 9.098 -17.374 1.00 89.56 102 ILE A CA 1
ATOM 818 C C . ILE A 1 102 ? 6.126 8.927 -15.943 1.00 89.56 102 ILE A C 1
ATOM 820 O O . ILE A 1 102 ? 5.599 9.556 -15.026 1.00 89.56 102 ILE A O 1
ATOM 824 N N . ALA A 1 103 ? 7.148 8.103 -15.748 1.00 90.00 103 ALA A N 1
A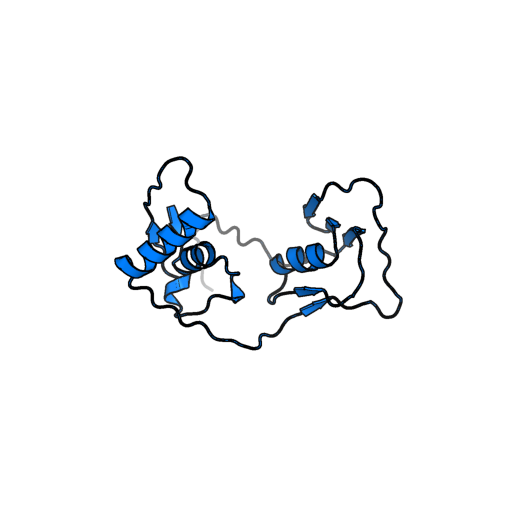TOM 825 C CA . ALA A 1 103 ? 7.772 7.935 -14.449 1.00 90.00 103 ALA A CA 1
ATOM 826 C C . ALA A 1 103 ? 9.277 7.707 -14.540 1.00 90.00 103 ALA A C 1
ATOM 828 O O . ALA A 1 103 ? 9.814 7.276 -15.560 1.00 90.00 103 ALA A O 1
ATOM 829 N N . THR A 1 104 ? 9.952 7.979 -13.429 1.00 90.88 104 THR A N 1
ATOM 830 C CA . THR A 1 104 ? 11.322 7.529 -13.183 1.00 90.88 104 THR A CA 1
ATOM 831 C C . THR A 1 104 ? 11.319 6.662 -11.935 1.00 90.88 104 THR A C 1
ATOM 833 O O . THR A 1 104 ? 10.999 7.152 -10.853 1.00 90.88 104 THR A O 1
ATOM 836 N N . GLY A 1 105 ? 11.651 5.381 -12.088 1.00 90.00 105 GLY A N 1
ATOM 837 C CA . GLY A 1 105 ? 11.567 4.405 -11.003 1.00 90.00 105 GLY A CA 1
ATOM 838 C C . GLY A 1 105 ? 12.023 3.009 -11.414 1.00 90.00 105 GLY A C 1
ATOM 839 O O . GLY A 1 105 ? 12.475 2.783 -12.539 1.00 90.00 105 GLY A O 1
ATOM 840 N N . THR A 1 106 ? 11.929 2.077 -10.477 1.00 91.75 106 THR A N 1
ATOM 841 C CA . THR A 1 106 ? 12.151 0.647 -10.713 1.00 91.75 106 THR A CA 1
ATOM 842 C C . THR A 1 106 ? 10.936 0.004 -11.394 1.00 91.75 106 THR A C 1
ATOM 844 O O . THR A 1 106 ? 9.860 0.600 -11.498 1.00 91.75 106 THR A O 1
ATOM 847 N N . LEU A 1 107 ? 11.079 -1.239 -11.859 1.00 89.94 107 LEU A N 1
ATOM 848 C CA . LEU A 1 107 ? 9.930 -2.004 -12.356 1.00 89.94 107 LEU A CA 1
ATOM 849 C C . LEU A 1 107 ? 8.986 -2.467 -11.235 1.00 89.94 107 LEU A C 1
ATOM 851 O O . LEU A 1 107 ? 7.795 -2.653 -11.485 1.00 89.94 107 LEU A O 1
ATOM 855 N N . GLU A 1 108 ? 9.470 -2.541 -9.995 1.00 90.69 108 GLU A N 1
ATOM 856 C CA . GLU A 1 108 ? 8.630 -2.706 -8.807 1.00 90.69 108 GLU A CA 1
ATOM 857 C C . GLU A 1 108 ? 7.746 -1.471 -8.566 1.00 90.69 108 GLU A C 1
ATOM 859 O O . GLU A 1 108 ? 6.547 -1.602 -8.292 1.00 90.69 108 GLU A O 1
ATOM 864 N N . ASP A 1 109 ? 8.295 -0.266 -8.757 1.00 88.75 109 ASP A N 1
ATOM 865 C CA . ASP A 1 109 ? 7.509 0.970 -8.703 1.00 88.75 109 ASP A CA 1
ATOM 866 C C . ASP A 1 109 ? 6.436 0.966 -9.797 1.00 88.75 109 ASP A C 1
ATOM 868 O O . ASP A 1 109 ? 5.273 1.266 -9.528 1.00 88.75 109 ASP A O 1
ATOM 872 N N . LEU A 1 110 ? 6.781 0.539 -11.019 1.00 88.56 110 LEU A N 1
ATOM 873 C CA . LEU A 1 110 ? 5.815 0.397 -12.112 1.00 88.56 110 LEU A CA 1
ATOM 874 C C . LEU A 1 110 ? 4.676 -0.570 -11.772 1.00 88.56 110 LEU A C 1
ATOM 876 O O . LEU A 1 110 ? 3.503 -0.256 -12.004 1.00 88.56 110 LEU A O 1
ATOM 880 N N . ALA A 1 111 ? 5.006 -1.735 -11.213 1.00 89.62 111 ALA A N 1
ATOM 881 C CA . ALA A 1 111 ? 4.016 -2.700 -10.749 1.00 89.62 111 ALA A CA 1
ATOM 882 C C . ALA A 1 111 ? 3.109 -2.078 -9.672 1.00 89.62 111 ALA A C 1
ATOM 884 O O . ALA A 1 111 ? 1.886 -2.224 -9.718 1.00 89.62 111 ALA A O 1
ATOM 885 N N . THR A 1 112 ? 3.685 -1.294 -8.760 1.00 86.06 112 THR A N 1
ATOM 886 C CA . THR A 1 112 ? 2.949 -0.571 -7.716 1.00 86.06 112 THR A CA 1
ATOM 887 C C . THR A 1 112 ? 2.015 0.498 -8.291 1.00 86.06 112 THR A C 1
ATOM 889 O O . THR A 1 112 ? 0.848 0.553 -7.898 1.00 86.06 112 THR A O 1
ATOM 892 N N . TYR A 1 113 ? 2.459 1.303 -9.261 1.00 82.88 113 TYR A N 1
ATOM 893 C CA . TYR A 1 113 ? 1.608 2.297 -9.930 1.00 82.88 113 TYR A CA 1
ATOM 894 C C . TYR A 1 113 ? 0.445 1.647 -10.687 1.00 82.88 113 TYR A C 1
ATOM 896 O O . TYR A 1 113 ? -0.685 2.141 -10.641 1.00 82.88 113 TYR A O 1
ATOM 904 N N . SER A 1 114 ? 0.700 0.500 -11.320 1.00 82.88 114 SER A N 1
ATOM 905 C CA . SER A 1 114 ? -0.291 -0.244 -12.106 1.00 82.88 114 SER A CA 1
ATOM 906 C C . SER A 1 114 ? -1.453 -0.780 -11.261 1.00 82.88 114 SER A C 1
ATOM 908 O O . SER A 1 114 ? -2.543 -0.997 -11.794 1.00 82.88 114 SER A O 1
ATOM 910 N N . ARG A 1 115 ? -1.272 -0.917 -9.935 1.00 76.31 115 ARG A N 1
ATOM 911 C CA . ARG A 1 115 ? -2.338 -1.324 -8.998 1.00 76.31 115 ARG A CA 1
ATOM 912 C C . ARG A 1 115 ? -3.551 -0.398 -9.039 1.00 76.31 115 ARG A C 1
ATOM 914 O O . ARG A 1 115 ? -4.657 -0.849 -8.782 1.00 76.31 115 ARG A O 1
ATOM 921 N N . ARG A 1 116 ? -3.366 0.884 -9.374 1.00 69.88 116 ARG A N 1
ATOM 922 C CA . ARG A 1 116 ? -4.478 1.846 -9.473 1.00 69.88 116 ARG A CA 1
ATOM 923 C C . ARG A 1 116 ? -5.402 1.591 -10.666 1.00 69.8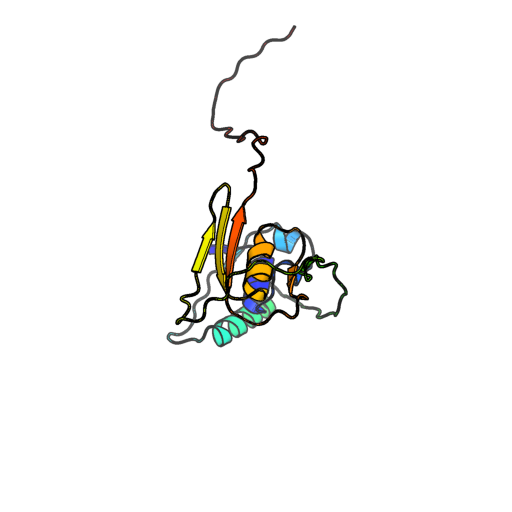8 116 ARG A C 1
ATOM 925 O O . ARG A 1 116 ? -6.515 2.103 -10.673 1.00 69.88 116 ARG A O 1
ATOM 932 N N . TYR A 1 117 ? -4.939 0.829 -11.654 1.00 72.69 117 TYR A N 1
ATOM 933 C CA . TYR A 1 117 ? -5.620 0.619 -12.935 1.00 72.69 117 TYR A CA 1
ATOM 934 C C . TYR A 1 117 ? -5.939 -0.852 -13.209 1.00 72.69 117 TYR A C 1
ATOM 936 O O . TYR A 1 117 ? -6.541 -1.168 -14.230 1.00 72.69 117 TYR A O 1
ATOM 944 N N . SER A 1 118 ? -5.534 -1.750 -12.311 1.00 77.50 118 SER A N 1
ATOM 945 C CA . SER A 1 118 ? -5.730 -3.192 -12.444 1.00 77.50 118 SER A CA 1
ATOM 946 C C . SER A 1 118 ? -6.697 -3.686 -11.374 1.00 77.50 118 SER A C 1
ATOM 948 O O . SER A 1 118 ? -6.674 -3.212 -10.243 1.00 77.50 118 SER A O 1
ATOM 950 N N . ASP A 1 119 ? -7.512 -4.686 -11.708 1.00 78.75 119 ASP A N 1
ATOM 951 C CA . ASP A 1 119 ? -8.409 -5.360 -10.758 1.00 78.75 119 ASP A CA 1
ATOM 952 C C . ASP A 1 119 ? -7.655 -6.252 -9.757 1.00 78.75 119 ASP A C 1
ATOM 954 O O . ASP A 1 119 ? -8.226 -6.716 -8.771 1.00 78.75 119 ASP A O 1
ATOM 958 N N . ARG A 1 120 ? -6.370 -6.513 -10.016 1.00 82.12 120 ARG A N 1
ATOM 959 C CA . ARG A 1 120 ? -5.519 -7.422 -9.246 1.00 82.12 120 ARG A CA 1
ATOM 960 C C . ARG A 1 120 ? -4.163 -6.788 -8.966 1.00 82.12 120 ARG A C 1
ATOM 962 O O . ARG A 1 120 ? -3.704 -5.958 -9.758 1.00 82.12 120 ARG A O 1
ATOM 969 N N . PRO A 1 121 ? -3.478 -7.212 -7.891 1.00 85.06 121 PRO A N 1
ATOM 970 C CA . PRO A 1 121 ? -2.102 -6.810 -7.654 1.00 85.06 121 PRO A CA 1
ATOM 971 C C . PRO A 1 121 ? -1.215 -7.175 -8.844 1.00 85.06 121 PRO A C 1
ATOM 973 O O . PRO A 1 121 ? -1.338 -8.261 -9.415 1.00 85.06 121 PRO A O 1
ATOM 976 N N . VAL A 1 122 ? -0.306 -6.266 -9.185 1.00 89.56 122 VAL A N 1
ATOM 977 C CA . VAL A 1 122 ? 0.756 -6.515 -10.158 1.00 89.56 122 VAL A CA 1
ATOM 978 C C . VAL A 1 122 ? 2.047 -6.781 -9.390 1.00 89.56 122 VAL A C 1
ATOM 980 O O . VAL A 1 122 ? 2.393 -6.014 -8.487 1.00 89.56 122 VAL A O 1
ATOM 983 N N . LEU A 1 123 ? 2.737 -7.867 -9.733 1.00 89.81 123 LEU A N 1
ATOM 984 C CA . LEU A 1 123 ? 4.025 -8.257 -9.164 1.00 89.81 123 LEU A CA 1
ATOM 985 C C . LEU A 1 123 ? 5.116 -8.159 -10.231 1.00 89.81 123 LEU A C 1
ATOM 987 O O . LEU A 1 123 ? 4.944 -8.670 -11.340 1.00 89.81 123 LEU A O 1
ATOM 991 N N . ASP A 1 124 ? 6.244 -7.539 -9.891 1.00 91.75 124 ASP A N 1
ATOM 992 C CA . ASP A 1 124 ? 7.426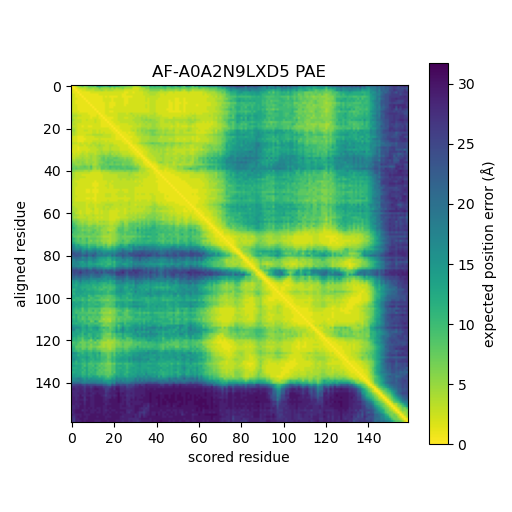 -7.564 -10.748 1.00 91.75 124 ASP A CA 1
ATOM 993 C C . ASP A 1 124 ? 8.105 -8.940 -10.684 1.00 91.75 124 ASP A C 1
ATOM 995 O O . ASP A 1 124 ? 8.593 -9.373 -9.642 1.00 91.75 124 ASP A O 1
ATOM 999 N N . MET A 1 125 ? 8.118 -9.637 -11.818 1.00 92.25 125 MET A N 1
ATOM 1000 C CA . MET A 1 125 ? 8.817 -10.907 -12.027 1.00 92.25 125 MET A CA 1
ATOM 1001 C C . MET A 1 125 ? 9.780 -10.814 -13.215 1.00 92.25 125 MET A C 1
ATOM 1003 O O . MET A 1 125 ? 10.117 -11.817 -13.848 1.00 92.25 125 MET A O 1
ATOM 1007 N N . THR A 1 126 ? 10.214 -9.600 -13.553 1.00 90.25 126 THR A N 1
ATOM 1008 C CA . THR A 1 126 ? 11.121 -9.376 -14.676 1.00 90.25 126 THR A CA 1
ATOM 1009 C C . THR A 1 126 ? 12.565 -9.737 -14.351 1.00 90.25 126 THR A C 1
ATOM 1011 O O . THR A 1 126 ? 13.315 -10.120 -15.248 1.00 90.25 126 THR A O 1
ATOM 1014 N N . GLY A 1 127 ? 12.965 -9.609 -13.082 1.00 88.31 127 GLY A N 1
ATOM 1015 C CA . GLY A 1 127 ? 14.360 -9.740 -12.657 1.00 88.31 127 GLY A CA 1
ATOM 1016 C C . GLY A 1 127 ? 15.270 -8.623 -13.186 1.00 88.31 127 GLY A C 1
ATOM 1017 O O . GLY A 1 127 ? 16.492 -8.765 -13.151 1.00 88.31 127 GLY A O 1
ATOM 1018 N N . ILE A 1 128 ? 14.701 -7.530 -13.706 1.00 88.19 128 ILE A N 1
ATOM 1019 C CA . ILE A 1 128 ? 15.452 -6.409 -14.272 1.00 88.19 128 ILE A CA 1
ATOM 1020 C C . ILE A 1 128 ? 15.702 -5.383 -13.165 1.00 88.19 128 ILE A C 1
ATOM 1022 O O . ILE A 1 128 ? 14.790 -4.699 -12.708 1.00 88.19 128 ILE A O 1
ATOM 1026 N N . ALA A 1 129 ? 16.959 -5.266 -12.747 1.00 88.44 129 ALA A N 1
ATOM 1027 C CA . ALA A 1 129 ? 17.373 -4.308 -11.730 1.00 88.44 129 ALA A CA 1
ATOM 1028 C C . ALA A 1 129 ? 17.805 -2.975 -12.352 1.00 88.44 129 ALA A C 1
ATOM 1030 O O . ALA A 1 129 ? 18.555 -2.948 -13.326 1.00 88.44 129 ALA A O 1
ATOM 1031 N N . GLY A 1 130 ? 17.407 -1.869 -11.729 1.00 88.69 130 GLY A N 1
ATOM 1032 C CA . GLY A 1 130 ? 17.809 -0.525 -12.128 1.00 88.69 130 GLY A CA 1
ATOM 1033 C C . GLY A 1 130 ? 16.673 0.477 -11.991 1.00 88.69 130 GLY A C 1
ATOM 1034 O O . GLY A 1 130 ? 15.525 0.114 -11.743 1.00 88.69 130 GLY A O 1
ATOM 1035 N N . VAL A 1 131 ? 17.013 1.751 -12.162 1.00 90.56 131 VAL A N 1
ATOM 1036 C CA . VAL A 1 131 ? 16.036 2.831 -12.28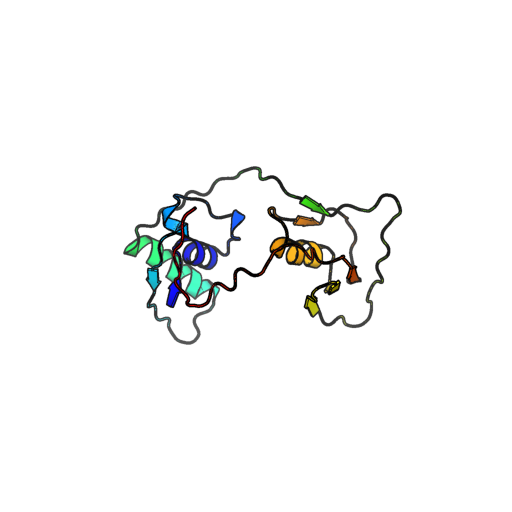9 1.00 90.56 131 VAL A CA 1
ATOM 1037 C C . VAL A 1 131 ? 15.914 3.178 -13.761 1.00 90.56 131 VAL A C 1
ATOM 1039 O O . VAL A 1 131 ? 16.923 3.307 -14.454 1.00 90.56 131 VAL A O 1
ATOM 1042 N N . TYR A 1 132 ? 14.687 3.322 -14.238 1.00 90.44 132 TYR A N 1
ATOM 1043 C CA . TYR A 1 132 ? 14.382 3.515 -15.644 1.00 90.44 132 TYR A CA 1
ATOM 1044 C C . TYR A 1 132 ? 13.491 4.728 -15.843 1.00 90.44 132 TYR A C 1
ATOM 1046 O O . TYR A 1 132 ? 12.633 5.028 -15.013 1.00 90.44 132 TYR A O 1
ATOM 1054 N N . HIS A 1 133 ? 13.678 5.390 -16.981 1.00 90.12 133 HIS A N 1
ATOM 1055 C CA . HIS A 1 133 ? 12.660 6.266 -17.525 1.00 90.12 133 HIS A CA 1
ATOM 1056 C C . HIS A 1 133 ? 11.593 5.396 -18.188 1.00 90.12 133 HIS A C 1
ATOM 1058 O O . HIS A 1 133 ? 11.888 4.617 -19.100 1.00 90.12 133 HIS A O 1
ATOM 1064 N N . ILE A 1 134 ? 10.371 5.499 -17.683 1.00 88.81 134 ILE A N 1
AT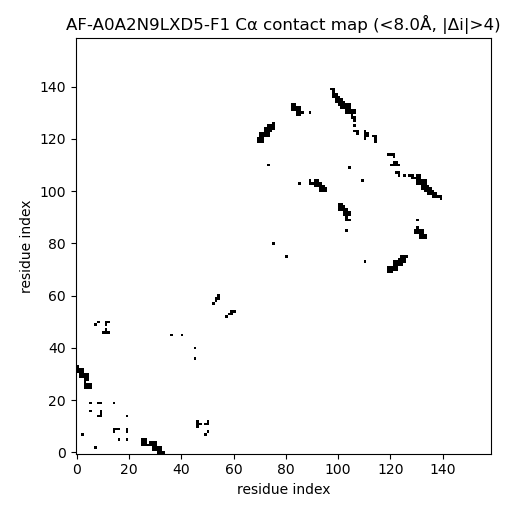OM 1065 C CA . ILE A 1 134 ? 9.231 4.701 -18.102 1.00 88.81 134 ILE A CA 1
ATOM 1066 C C . ILE A 1 134 ? 8.232 5.647 -18.746 1.00 88.81 134 ILE A C 1
ATOM 1068 O O . ILE A 1 134 ? 7.724 6.557 -18.097 1.00 88.81 134 ILE A O 1
ATOM 1072 N N . GLU A 1 135 ? 7.940 5.395 -20.015 1.00 89.75 135 GLU A N 1
ATOM 1073 C CA . GLU A 1 135 ? 6.934 6.121 -20.773 1.00 89.75 135 GLU A CA 1
ATOM 1074 C C . GLU A 1 135 ? 5.970 5.106 -21.392 1.00 89.75 135 GLU A C 1
ATOM 1076 O O . GLU A 1 135 ? 6.362 4.257 -22.196 1.00 89.75 135 GLU A O 1
ATOM 1081 N N . LEU A 1 136 ? 4.708 5.163 -20.974 1.00 86.62 136 LEU A N 1
ATOM 1082 C CA . LEU A 1 136 ? 3.634 4.325 -21.497 1.00 86.62 136 LEU A CA 1
ATOM 1083 C C . LEU A 1 136 ? 2.639 5.208 -22.233 1.00 86.62 136 LEU A C 1
ATOM 1085 O O . LEU A 1 136 ? 2.244 6.243 -21.710 1.00 86.62 136 LEU A O 1
ATOM 1089 N N . HIS A 1 137 ? 2.210 4.765 -23.411 1.00 87.25 137 HIS A N 1
ATOM 1090 C CA . HIS A 1 137 ? 1.204 5.435 -24.232 1.00 87.25 137 HIS A CA 1
ATOM 1091 C C . HIS A 1 137 ? 0.037 4.488 -24.470 1.00 87.25 137 HIS A C 1
ATOM 1093 O O . HIS A 1 137 ? 0.243 3.311 -24.778 1.00 87.25 137 HIS A O 1
ATOM 1099 N N . TRP A 1 138 ? -1.180 5.003 -24.379 1.00 85.50 138 TRP A N 1
ATOM 1100 C CA . TRP A 1 138 ? -2.392 4.287 -24.758 1.00 85.50 138 TRP A CA 1
ATOM 1101 C C . TRP A 1 138 ? -3.352 5.228 -25.477 1.00 85.50 138 TRP A C 1
ATOM 1103 O O . TRP A 1 138 ? -3.273 6.448 -25.381 1.00 85.50 138 TRP A O 1
ATOM 1113 N N . THR A 1 139 ? -4.286 4.649 -26.227 1.00 88.38 139 THR A N 1
ATOM 1114 C CA . THR A 1 139 ? -5.423 5.414 -26.744 1.00 88.38 139 THR A CA 1
ATOM 1115 C C . THR A 1 139 ? -6.493 5.437 -25.654 1.00 88.38 139 THR A C 1
ATOM 1117 O O . THR A 1 139 ? -6.908 4.356 -25.239 1.00 88.38 139 THR A O 1
ATOM 1120 N N . PRO A 1 140 ? -6.929 6.610 -25.157 1.00 78.44 140 PRO A N 1
ATOM 1121 C CA . PRO A 1 140 ? -8.010 6.674 -24.180 1.00 78.44 140 PRO A CA 1
ATOM 1122 C C . PRO A 1 140 ? -9.285 6.060 -24.762 1.00 78.44 140 PRO A C 1
ATOM 1124 O O . PRO A 1 140 ? -9.633 6.343 -25.914 1.00 78.44 140 PRO A O 1
ATOM 1127 N N . ASP A 1 141 ? -10.004 5.267 -23.968 1.00 74.00 141 ASP A N 1
ATOM 1128 C CA . ASP A 1 141 ? -11.340 4.812 -24.347 1.00 74.00 141 ASP A CA 1
ATOM 1129 C C . ASP A 1 141 ? -12.272 6.028 -24.416 1.00 74.00 141 ASP A C 1
ATOM 1131 O O . ASP A 1 141 ? -12.723 6.566 -23.405 1.00 74.00 141 ASP A O 1
ATOM 1135 N N . ARG A 1 142 ? -12.558 6.493 -25.637 1.00 61.91 142 ARG A N 1
ATOM 1136 C CA . ARG A 1 142 ? -13.437 7.647 -25.889 1.00 61.91 142 ARG A CA 1
ATOM 1137 C C . ARG A 1 142 ? -14.930 7.341 -25.724 1.00 61.91 142 ARG A C 1
ATOM 1139 O O . ARG A 1 142 ? -15.754 8.207 -26.007 1.00 61.91 142 ARG A O 1
ATOM 1146 N N . GLU A 1 143 ? -15.294 6.165 -25.221 1.00 53.06 143 GLU A N 1
ATOM 1147 C CA . GLU A 1 143 ? -16.686 5.769 -25.003 1.00 53.06 143 GLU A CA 1
ATOM 1148 C C . GLU A 1 143 ? -16.968 5.393 -23.544 1.00 53.06 143 GLU A C 1
ATOM 1150 O O . GLU A 1 143 ? -17.157 4.239 -23.178 1.00 53.06 143 GLU A O 1
ATOM 1155 N N . ALA A 1 144 ? -17.114 6.420 -22.711 1.00 41.16 144 ALA A N 1
ATOM 1156 C CA . ALA A 1 144 ? -18.133 6.412 -21.670 1.00 41.16 144 ALA A CA 1
ATOM 1157 C C . ALA A 1 144 ? -18.721 7.827 -21.592 1.00 41.16 144 ALA A C 1
ATOM 1159 O O . ALA A 1 144 ? -17.985 8.773 -21.290 1.00 41.16 144 ALA A O 1
ATOM 1160 N N . PRO A 1 145 ? -20.023 8.036 -21.875 1.00 40.78 145 PRO A N 1
ATOM 1161 C CA . PRO A 1 145 ? -20.617 9.338 -21.645 1.00 40.78 145 PRO A CA 1
ATOM 1162 C C . PRO A 1 145 ? -20.473 9.657 -20.160 1.00 40.78 145 PRO A C 1
ATOM 1164 O O . PRO A 1 145 ? -20.907 8.889 -19.298 1.00 40.78 145 PRO A O 1
ATOM 1167 N N . MET A 1 146 ? -19.881 10.814 -19.860 1.00 32.84 146 MET A N 1
ATOM 1168 C CA . MET A 1 146 ? -20.028 11.437 -18.555 1.00 32.84 146 MET A CA 1
ATOM 1169 C C . MET A 1 146 ? -21.525 11.465 -18.230 1.00 32.84 146 MET A C 1
ATOM 1171 O O . MET A 1 146 ? -22.267 12.271 -18.793 1.00 32.84 146 MET A O 1
ATOM 1175 N N . ARG A 1 147 ? -21.989 10.632 -17.293 1.00 37.72 147 ARG A N 1
ATOM 1176 C CA . ARG A 1 147 ? -23.242 10.903 -16.583 1.00 37.72 147 ARG A CA 1
ATOM 1177 C C . ARG A 1 147 ? -23.008 12.111 -15.676 1.00 37.72 147 ARG A C 1
ATOM 1179 O O . ARG A 1 147 ? -22.893 11.994 -14.463 1.00 37.72 147 ARG A O 1
ATOM 1186 N N . ARG A 1 148 ? -22.927 13.293 -16.288 1.00 35.56 148 ARG A N 1
ATOM 1187 C CA . ARG A 1 148 ? -23.285 14.555 -15.646 1.00 35.56 148 ARG A CA 1
ATOM 1188 C C . ARG A 1 148 ? -24.801 14.637 -15.682 1.00 35.56 148 ARG A C 1
ATOM 1190 O O . ARG A 1 148 ? -25.364 15.315 -16.534 1.00 35.56 148 ARG A O 1
ATOM 1197 N N . ASP A 1 149 ? -25.457 13.916 -14.783 1.00 33.97 149 ASP A N 1
ATOM 1198 C CA . ASP A 1 149 ? -26.843 14.239 -14.479 1.00 33.97 149 ASP A CA 1
ATOM 1199 C C . ASP A 1 149 ? -26.841 15.292 -13.369 1.00 33.97 149 ASP A C 1
ATOM 1201 O O . ASP A 1 149 ? -26.807 14.997 -12.176 1.00 33.97 149 ASP A O 1
ATOM 1205 N N . SER A 1 150 ? -26.773 16.554 -13.789 1.00 33.75 150 SER A N 1
ATOM 1206 C CA . SER A 1 150 ? -27.046 17.702 -12.935 1.00 33.75 150 SER A CA 1
ATOM 1207 C C . SER A 1 150 ? -28.202 18.498 -13.532 1.00 33.75 150 SER A C 1
ATOM 1209 O O . SER A 1 150 ? -28.000 19.490 -14.225 1.00 33.75 150 SER A O 1
ATOM 1211 N N . GLY A 1 151 ? -29.420 18.074 -13.198 1.00 30.33 151 GLY A N 1
ATOM 1212 C CA . GLY A 1 151 ? -30.514 18.990 -12.891 1.00 30.33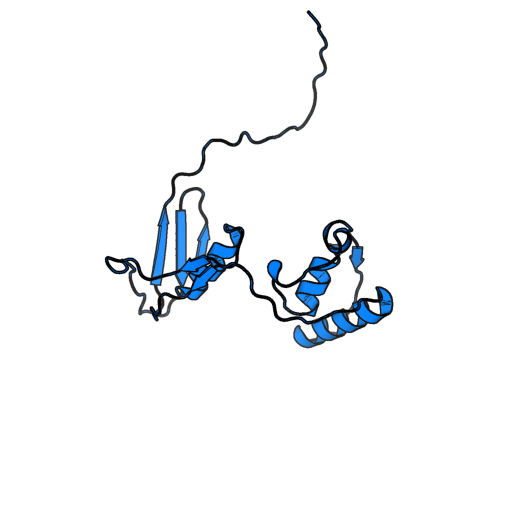 151 GLY A CA 1
ATOM 1213 C C . GLY A 1 151 ? -31.408 19.462 -14.044 1.00 30.33 151 GLY A C 1
ATOM 1214 O O . GLY A 1 151 ? -31.073 20.380 -14.781 1.00 30.33 151 GLY A O 1
ATOM 1215 N N . ARG A 1 152 ? -32.658 18.979 -13.973 1.00 33.50 152 ARG A N 1
ATOM 1216 C CA . ARG A 1 152 ? -33.923 19.597 -14.426 1.00 33.50 152 ARG A CA 1
ATOM 1217 C C . ARG A 1 152 ? -34.154 19.734 -15.940 1.00 33.50 152 ARG A C 1
ATOM 1219 O O . ARG A 1 152 ? -33.769 20.734 -16.529 1.00 33.50 152 ARG A O 1
ATOM 1226 N N . ARG A 1 153 ? -35.083 18.917 -16.464 1.00 26.78 153 ARG A N 1
ATOM 1227 C CA . ARG A 1 153 ? -36.434 19.389 -16.856 1.00 26.78 153 ARG A CA 1
ATOM 1228 C C . ARG A 1 153 ? -37.401 18.221 -17.085 1.00 26.78 153 ARG A C 1
ATOM 1230 O O . ARG A 1 153 ? -37.100 17.287 -17.812 1.00 26.78 153 ARG A O 1
ATOM 1237 N N . TRP A 1 154 ? -38.579 18.317 -16.478 1.00 28.27 154 TRP A N 1
ATOM 1238 C CA . TRP A 1 154 ? -39.740 17.479 -16.768 1.00 28.27 154 TRP A CA 1
ATOM 1239 C C . TRP A 1 154 ? -40.292 17.810 -18.161 1.00 28.27 154 TRP A C 1
ATOM 1241 O O . TRP A 1 154 ? -40.459 18.991 -18.472 1.00 28.27 154 TRP A O 1
ATOM 1251 N N . SER A 1 155 ? -40.664 16.803 -18.953 1.00 32.50 155 SER A N 1
ATOM 1252 C CA . SER A 1 155 ? -41.882 16.835 -19.777 1.00 32.50 155 SER A CA 1
ATOM 1253 C C . SER A 1 155 ? -42.277 15.427 -20.211 1.00 32.50 155 SER A C 1
ATOM 1255 O O . SER A 1 155 ? -41.512 14.699 -20.833 1.00 32.50 155 SER A O 1
ATOM 1257 N N . LEU A 1 156 ? -43.501 15.077 -19.828 1.00 33.94 156 LEU A N 1
ATOM 1258 C CA . LEU A 1 156 ? -44.294 13.964 -20.328 1.00 33.94 156 LEU A CA 1
ATOM 1259 C C . LEU A 1 156 ? -44.470 14.079 -21.849 1.00 33.94 156 LEU A C 1
ATOM 1261 O O . LEU A 1 156 ? -44.709 15.181 -22.332 1.00 33.94 156 LEU A O 1
ATOM 1265 N N . MET A 1 157 ? -44.499 12.949 -22.556 1.00 26.27 157 MET A N 1
ATOM 1266 C CA . MET A 1 157 ? -45.650 12.557 -23.382 1.00 26.27 157 MET A CA 1
ATOM 1267 C C . MET A 1 157 ? -45.480 11.124 -23.900 1.00 26.27 157 MET A C 1
ATOM 1269 O O . MET A 1 157 ? -44.453 10.764 -24.466 1.00 26.27 157 MET A O 1
ATOM 1273 N N . ARG A 1 158 ? -46.527 10.320 -23.677 1.00 28.38 158 ARG A N 1
ATOM 1274 C CA . ARG A 1 158 ? -46.833 9.102 -24.437 1.00 28.38 158 ARG A CA 1
ATOM 1275 C C . ARG A 1 158 ? -46.983 9.442 -25.921 1.00 28.38 158 ARG A C 1
ATOM 1277 O O . ARG A 1 158 ? -47.592 10.468 -26.220 1.00 28.38 158 ARG A O 1
ATOM 1284 N N . VAL A 1 159 ? -46.619 8.495 -26.783 1.00 40.69 159 VAL A N 1
ATOM 1285 C CA . VAL A 1 159 ? -47.569 7.852 -27.711 1.00 40.69 159 VAL A CA 1
ATOM 1286 C C . VAL A 1 159 ? -47.334 6.353 -27.619 1.00 40.69 159 VAL A C 1
ATOM 1288 O O . VAL A 1 159 ? -46.145 5.968 -27.614 1.00 40.69 159 VAL A O 1
#

Mean predicted aligned error: 11.57 Å

Foldseek 3Di:
DKDALLVLVCQLVVHDSVQDDDDPRSVVDIDDDDDDDDPPQDSNNVSPVSVVCCCPPVVDDDDDDDDDDDEAEDAADPVGDDWAFDDPPDDWDWDDDQFKIWTWADVQVVQVVCVVVDPHRYDYPHPDDGITTDMDGHDHPPDDPPPPPDDDDDDDDDD

Nearest PDB structures (foldseek):
  3tgo-assembly2_D  TM=1.831E-01  e=4.552E+00  Escherichia coli K-12

Secondary structure (DSSP, 8-state):
-EEEHHHHHHHHHT--GGG----THHHH-EEE------TT--HHHHHHHHHHHHHHHS-------------EEE---TT----EE--S----EEEE-SSEEEEEE-HHHHHHHHTTT-SS-EEE-S---S-EEEEEE----------------------

Solvent-accessible surface area (backbone atoms only — not comparable to full-atom values): 10289 Å² total; per-residue (Å²): 95,80,41,31,54,48,58,54,49,25,59,34,69,73,45,56,78,90,75,63,84,75,64,70,59,37,74,68,42,73,42,76,62,87,81,87,76,68,87,91,63,46,73,70,55,50,21,53,54,45,45,51,49,38,36,73,75,70,60,58,80,87,84,90,77,92,77,93,72,82,64,46,70,45,60,70,50,96,87,56,81,94,63,53,72,56,86,64,89,76,73,73,47,77,48,82,56,86,43,36,38,43,36,34,40,37,56,56,52,50,22,57,61,46,39,83,79,42,100,40,55,41,41,63,62,50,88,67,84,61,38,25,52,45,77,47,77,55,81,62,82,88,81,68,83,79,86,76,83,77,80,88,81,91,78,89,79,88,131

Sequence (159 aa):
MLQTLKVLVQEAYSMEDWQVEGPNWITAELYDVAATMPPHTSRETARLMLRTMLAERVGLQVHVAQRDIPVYALVPAKKGFKLHQVTDKPTAYSEMYEDKFIATGTLEDLATYSRRYSDRPVLDMTGIAGVYHIELHWTPDREAPMRRDSGRRWSLMRV